Protein AF-A0A954LM70-F1 (afdb_monomer)

Radius of gyration: 15.92 Å; Cα contacts (8 Å, |Δi|>4): 6; chains: 1; bounding box: 29×27×39 Å

Mean predicted aligned error: 4.73 Å

Secondary structure (DSSP, 8-state):
---HHHHHHHHHHHHHHHHHT-THHHH--SHHHHHHHHHHHHHHHHHHHTT-

Solvent-accessible surface area (backbone atoms only — not comparable to full-atom values): 3167 Å² total; per-residue (Å²): 133,82,50,77,65,53,54,50,49,63,69,42,47,63,58,52,52,52,61,74,64,38,68,65,65,72,61,54,73,46,72,69,45,41,52,58,50,48,71,57,49,50,55,62,52,49,57,56,63,74,75,111

Sequence (52 aa):
MNGPIEQIHQRLKPLQSELLNHPIYAEINSLEKLHLFMQHHVFAVWDFMSLL

pLDDT: mean 92.18, std 8.82, range [53.94, 97.94]

Structure (mmCIF, N/CA/C/O backbone):
data_AF-A0A954LM70-F1
#
_entry.id   AF-A0A954LM70-F1
#
loop_
_atom_site.group_PDB
_atom_site.id
_atom_site.type_symbol
_atom_site.label_atom_id
_atom_site.label_alt_id
_atom_site.label_comp_id
_atom_site.label_asym_id
_atom_site.label_entity_id
_atom_site.label_seq_id
_atom_site.pdbx_PDB_ins_code
_atom_site.Cartn_x
_atom_site.Cartn_y
_atom_site.Cartn_z
_atom_site.occupancy
_atom_site.B_iso_or_equiv
_atom_site.auth_seq_id
_atom_site.auth_comp_id
_atom_site.auth_asym_id
_atom_site.auth_atom_id
_atom_site.pdbx_PDB_model_num
ATOM 1 N N . MET A 1 1 ? -15.874 -11.026 26.339 1.00 53.94 1 MET A N 1
ATOM 2 C CA . MET A 1 1 ? -16.465 -9.791 25.778 1.00 53.94 1 MET A CA 1
ATOM 3 C C . MET A 1 1 ? -15.363 -9.100 25.000 1.00 53.94 1 MET A C 1
ATOM 5 O O . MET A 1 1 ? -14.368 -8.748 25.617 1.00 53.94 1 MET A O 1
ATOM 9 N N . ASN A 1 2 ? -15.488 -8.985 23.678 1.00 62.91 2 ASN A N 1
ATOM 10 C CA . ASN A 1 2 ? -14.472 -8.319 22.857 1.00 62.91 2 ASN A CA 1
ATOM 11 C C . ASN A 1 2 ? -14.550 -6.811 23.120 1.00 62.91 2 ASN A C 1
ATOM 13 O O . ASN A 1 2 ? -15.645 -6.238 23.057 1.00 62.91 2 ASN A O 1
ATOM 17 N N . GLY A 1 3 ? -13.418 -6.189 23.452 1.00 89.81 3 GLY A N 1
ATOM 18 C CA . GLY A 1 3 ? -13.356 -4.757 23.746 1.00 89.81 3 GLY A CA 1
ATOM 19 C C . GLY A 1 3 ? -13.721 -3.895 22.526 1.00 89.81 3 GLY A C 1
ATOM 20 O O . GLY A 1 3 ? -13.678 -4.387 21.396 1.00 89.81 3 GLY A O 1
ATOM 21 N N . PRO A 1 4 ? -14.046 -2.602 22.712 1.00 90.81 4 PRO A N 1
ATOM 22 C CA . PRO A 1 4 ? -14.401 -1.693 21.613 1.00 90.81 4 PRO A CA 1
ATOM 23 C C . PRO A 1 4 ? -13.373 -1.680 20.471 1.00 90.81 4 PRO A C 1
ATOM 25 O O . PRO A 1 4 ? -13.733 -1.668 19.298 1.00 90.81 4 PRO A O 1
ATOM 28 N N . ILE A 1 5 ? -12.087 -1.766 20.816 1.00 94.12 5 ILE A N 1
ATOM 29 C CA . ILE A 1 5 ? -10.975 -1.824 19.860 1.00 94.12 5 ILE A CA 1
ATOM 30 C C . ILE A 1 5 ? -11.018 -3.106 19.022 1.00 94.12 5 ILE A C 1
ATOM 32 O O . ILE A 1 5 ? -10.852 -3.070 17.806 1.00 94.12 5 ILE A O 1
ATOM 36 N N . GLU A 1 6 ? -11.322 -4.242 19.639 1.00 93.06 6 GLU A N 1
ATOM 37 C CA . GLU A 1 6 ? -11.369 -5.529 18.949 1.00 93.06 6 GLU A CA 1
ATOM 38 C C . GLU A 1 6 ? -12.550 -5.623 17.975 1.00 93.06 6 GLU A C 1
ATOM 40 O O . GLU A 1 6 ? -12.421 -6.187 16.889 1.00 93.06 6 GLU A O 1
ATOM 45 N N . GLN A 1 7 ? -13.671 -4.974 18.296 1.00 94.12 7 GLN A N 1
ATOM 46 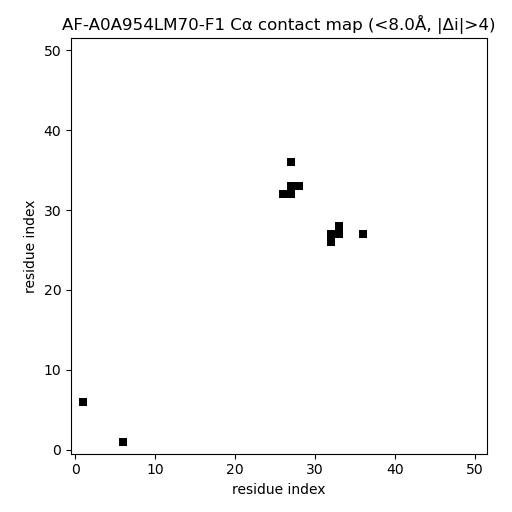C CA . GLN A 1 7 ? -14.795 -4.830 17.367 1.00 94.12 7 GLN A CA 1
ATOM 47 C C . GLN A 1 7 ? -14.424 -3.977 16.145 1.00 94.12 7 GLN A C 1
ATOM 49 O O . GLN A 1 7 ? -14.811 -4.304 15.022 1.00 94.12 7 GLN A O 1
ATOM 54 N N . ILE A 1 8 ? -13.645 -2.906 16.335 1.00 95.19 8 ILE A N 1
ATOM 55 C CA . ILE A 1 8 ? -13.134 -2.085 15.229 1.00 95.19 8 ILE A CA 1
ATOM 56 C C . ILE A 1 8 ? -12.198 -2.917 14.347 1.00 95.19 8 ILE A C 1
ATOM 58 O O . ILE A 1 8 ? -12.381 -2.944 13.132 1.00 95.19 8 ILE A O 1
ATOM 62 N N . HIS A 1 9 ? -11.262 -3.663 14.937 1.00 93.94 9 HIS A N 1
ATOM 63 C CA . HIS A 1 9 ? -10.371 -4.545 14.178 1.00 93.94 9 HIS A CA 1
ATOM 64 C C . HIS A 1 9 ? -11.137 -5.585 13.357 1.00 93.94 9 HIS A C 1
ATOM 66 O O . HIS A 1 9 ? -10.827 -5.784 12.183 1.00 93.94 9 HIS A O 1
ATOM 72 N N . GLN A 1 10 ? -12.170 -6.207 13.931 1.00 94.94 10 GLN A N 1
ATOM 73 C CA . GLN A 1 10 ? -13.006 -7.167 13.208 1.00 94.94 10 GLN A CA 1
ATOM 74 C C . GLN A 1 10 ? -13.704 -6.532 12.000 1.00 94.94 10 GLN A C 1
ATOM 76 O O . GLN A 1 10 ? -13.749 -7.143 10.933 1.00 94.94 10 GLN A O 1
ATOM 81 N N . ARG A 1 11 ? -14.189 -5.293 12.139 1.00 95.25 11 ARG A N 1
ATOM 82 C CA . ARG A 1 11 ? -14.825 -4.547 11.042 1.00 95.25 11 ARG A CA 1
ATOM 83 C C . ARG A 1 11 ? -13.835 -4.093 9.971 1.00 95.25 11 ARG A C 1
ATOM 85 O O . ARG A 1 11 ? -14.205 -4.033 8.805 1.00 95.25 11 ARG A O 1
ATOM 92 N N . LEU A 1 12 ? -12.595 -3.784 10.352 1.00 96.31 12 LEU A N 1
ATOM 93 C CA . LEU A 1 12 ? -11.548 -3.348 9.424 1.00 96.31 12 LEU A CA 1
ATOM 94 C C . LEU A 1 12 ? -10.873 -4.507 8.686 1.00 96.31 12 LEU A C 1
ATOM 96 O O . LEU A 1 12 ? -10.327 -4.292 7.610 1.00 96.31 12 LEU A O 1
ATOM 100 N N . LYS A 1 13 ? -10.918 -5.729 9.226 1.00 96.19 13 LYS A N 1
ATOM 101 C CA . LYS A 1 13 ? -10.270 -6.914 8.647 1.00 96.19 13 LYS A CA 1
ATOM 102 C C . LYS A 1 13 ? -10.528 -7.127 7.139 1.00 96.19 13 LYS A C 1
ATOM 104 O O . LYS A 1 13 ? -9.550 -7.357 6.430 1.00 96.19 13 LYS A O 1
ATOM 109 N N . PRO A 1 14 ? -11.768 -7.043 6.610 1.00 95.94 14 PRO A N 1
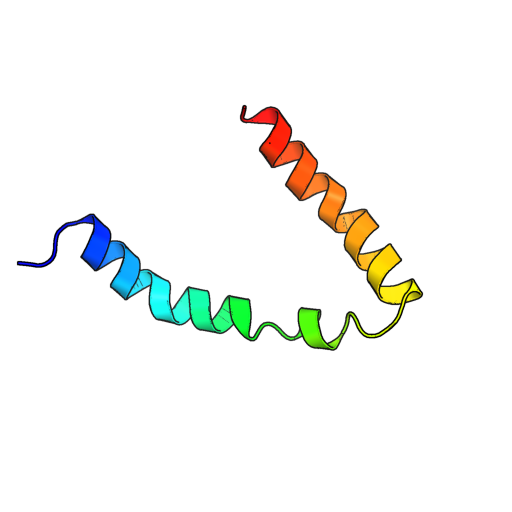ATOM 110 C CA . PRO A 1 14 ? -11.989 -7.164 5.165 1.00 95.94 14 PRO A CA 1
ATOM 111 C C . PRO A 1 14 ? -11.324 -6.032 4.369 1.00 95.94 14 PRO A C 1
ATOM 113 O O . PRO A 1 14 ? -10.632 -6.307 3.396 1.00 95.94 14 PRO A O 1
ATOM 116 N N . LEU A 1 15 ? -11.434 -4.783 4.831 1.00 96.56 15 LEU A N 1
ATOM 117 C CA . LEU A 1 15 ? -10.820 -3.620 4.177 1.00 96.56 15 LEU A CA 1
ATOM 118 C C . LEU A 1 15 ? -9.288 -3.701 4.182 1.00 96.56 15 LEU A C 1
ATOM 120 O O . LEU A 1 15 ? -8.637 -3.372 3.196 1.00 96.56 15 LEU A O 1
ATOM 124 N N . GLN A 1 16 ? -8.696 -4.188 5.275 1.00 95.06 16 GLN A N 1
ATOM 125 C CA . GLN A 1 16 ? -7.259 -4.454 5.335 1.00 95.06 16 GLN A CA 1
ATOM 126 C C . GLN A 1 16 ? -6.848 -5.506 4.304 1.00 95.06 16 GLN A C 1
ATOM 128 O O . GLN A 1 16 ? -5.834 -5.339 3.635 1.00 95.06 16 GLN A O 1
ATOM 133 N N . SER A 1 17 ? -7.644 -6.567 4.144 1.00 95.75 17 SER A N 1
ATOM 134 C CA . SER A 1 17 ? -7.398 -7.583 3.120 1.00 95.75 17 SER A CA 1
ATOM 135 C C . SER A 1 17 ? -7.467 -6.993 1.708 1.00 95.75 17 SER A C 1
ATOM 137 O O . SER A 1 17 ? -6.620 -7.313 0.880 1.00 95.75 17 SER A O 1
ATOM 139 N N . GLU A 1 18 ? -8.431 -6.121 1.420 1.00 95.75 18 GLU A N 1
ATOM 140 C CA . GLU A 1 18 ? -8.536 -5.448 0.117 1.00 95.75 18 GLU A CA 1
ATOM 141 C C . GLU A 1 18 ? -7.330 -4.545 -0.165 1.00 95.75 18 GLU A C 1
ATOM 143 O O . GLU A 1 18 ? -6.758 -4.607 -1.252 1.00 95.75 18 GLU A O 1
ATOM 148 N N . LEU A 1 19 ? -6.890 -3.767 0.829 1.00 94.31 19 LEU A N 1
ATOM 149 C CA . LEU A 1 19 ? -5.706 -2.916 0.711 1.00 94.31 19 LEU A CA 1
ATOM 150 C C . LEU A 1 19 ? -4.438 -3.733 0.450 1.00 94.31 19 LEU A C 1
ATOM 152 O O . LEU A 1 19 ? -3.668 -3.391 -0.441 1.00 94.31 19 LEU A O 1
ATOM 156 N N . LEU A 1 20 ? -4.230 -4.829 1.186 1.00 92.62 20 LEU A N 1
ATOM 157 C CA . LEU A 1 20 ? -3.047 -5.682 1.025 1.00 92.62 20 LEU A CA 1
ATOM 158 C C . LEU A 1 20 ? -2.995 -6.379 -0.339 1.00 92.62 20 LEU A C 1
ATOM 160 O O . LEU A 1 20 ? -1.910 -6.629 -0.855 1.00 92.62 20 LEU A O 1
ATOM 164 N N . ASN A 1 21 ? -4.154 -6.670 -0.931 1.00 95.25 21 ASN A N 1
ATOM 165 C CA . ASN A 1 21 ? -4.256 -7.289 -2.253 1.00 95.25 21 ASN A CA 1
ATOM 166 C C . ASN A 1 21 ? -4.459 -6.261 -3.378 1.00 95.25 21 ASN A C 1
ATOM 168 O O . ASN A 1 21 ? -4.851 -6.628 -4.487 1.00 95.25 21 ASN A O 1
ATOM 172 N N . HIS A 1 22 ? -4.223 -4.972 -3.114 1.00 95.88 22 HIS A N 1
ATOM 173 C CA . HIS A 1 22 ? -4.475 -3.933 -4.100 1.00 95.88 22 HIS A CA 1
ATOM 174 C C . HIS A 1 22 ? -3.558 -4.097 -5.335 1.00 95.88 22 HIS A C 1
ATOM 176 O O . HIS A 1 22 ? -2.338 -4.226 -5.177 1.00 95.88 22 HIS A O 1
ATOM 182 N N . PRO A 1 23 ? -4.090 -4.017 -6.575 1.00 94.81 23 PRO A N 1
ATOM 183 C CA . PRO A 1 23 ? -3.324 -4.274 -7.803 1.00 94.81 23 PRO A CA 1
ATOM 184 C C . PRO A 1 23 ? -2.082 -3.396 -7.993 1.00 94.81 23 PRO A C 1
ATOM 186 O O . PRO A 1 23 ? -1.138 -3.797 -8.668 1.00 94.81 23 PRO A O 1
ATOM 189 N N . ILE A 1 24 ? -2.052 -2.212 -7.370 1.00 92.94 24 ILE A N 1
ATOM 190 C CA . ILE A 1 24 ? -0.920 -1.276 -7.455 1.00 92.94 24 ILE A CA 1
ATOM 191 C C . ILE A 1 24 ? 0.416 -1.922 -7.078 1.00 92.94 24 ILE A C 1
ATOM 193 O O . ILE A 1 24 ? 1.434 -1.596 -7.677 1.00 92.94 24 ILE A O 1
ATOM 197 N N . TYR A 1 25 ? 0.423 -2.867 -6.133 1.00 92.00 25 TYR A N 1
ATOM 198 C CA . TYR A 1 25 ? 1.655 -3.533 -5.721 1.00 92.00 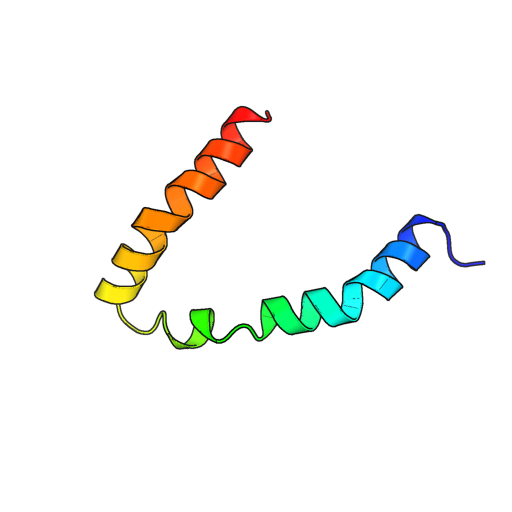25 TYR A CA 1
ATOM 199 C C . TYR A 1 25 ? 2.225 -4.428 -6.824 1.00 92.00 25 TYR A C 1
ATOM 201 O O . TYR A 1 25 ? 3.440 -4.496 -6.978 1.00 92.00 25 TYR A O 1
ATOM 209 N N . ALA A 1 26 ? 1.367 -5.061 -7.630 1.00 93.56 26 ALA A N 1
ATOM 210 C CA . ALA A 1 26 ? 1.797 -5.832 -8.796 1.00 93.56 26 ALA A CA 1
ATOM 211 C C . ALA A 1 26 ? 2.270 -4.928 -9.949 1.00 93.56 26 ALA A C 1
ATOM 213 O O . ALA A 1 26 ? 3.110 -5.330 -10.759 1.00 93.56 26 ALA A O 1
ATOM 214 N N . GLU A 1 27 ? 1.755 -3.697 -10.012 1.00 94.19 27 GLU A N 1
ATOM 215 C CA . GLU A 1 27 ? 2.168 -2.712 -11.006 1.00 94.19 27 GLU A CA 1
ATOM 216 C C . GLU A 1 27 ? 3.536 -2.099 -10.714 1.00 94.19 27 GLU A C 1
ATOM 218 O O . GLU A 1 27 ? 4.227 -1.731 -11.658 1.00 94.19 27 GLU A O 1
ATOM 223 N N . ILE A 1 28 ? 3.989 -2.034 -9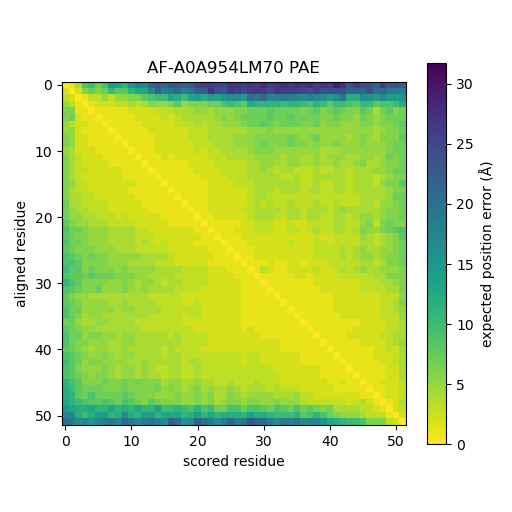.458 1.00 95.44 28 ILE A N 1
ATOM 224 C CA . ILE A 1 28 ? 5.336 -1.549 -9.103 1.00 95.44 28 ILE A CA 1
ATOM 225 C C . ILE A 1 28 ? 6.368 -2.658 -9.378 1.00 95.44 28 ILE A C 1
ATOM 227 O O . ILE A 1 28 ? 6.920 -3.281 -8.477 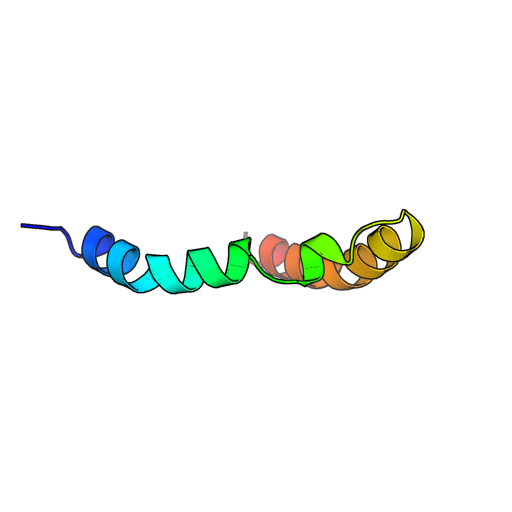1.00 95.44 28 ILE A O 1
ATOM 231 N N . ASN A 1 29 ? 6.604 -2.931 -10.661 1.00 96.25 29 ASN A N 1
ATOM 232 C CA . ASN A 1 29 ? 7.434 -4.042 -11.137 1.00 96.25 29 ASN A CA 1
ATOM 233 C C . ASN A 1 29 ? 8.690 -3.613 -11.912 1.00 96.25 29 ASN A C 1
ATOM 235 O O . ASN A 1 29 ? 9.413 -4.460 -12.434 1.00 96.25 29 ASN A O 1
ATOM 239 N N . SER A 1 30 ? 8.977 -2.312 -11.966 1.00 97.81 30 SER A N 1
ATOM 240 C CA . SER A 1 30 ? 10.212 -1.768 -12.532 1.00 97.81 30 SER A CA 1
ATOM 241 C C . SER A 1 30 ? 10.681 -0.547 -11.744 1.00 97.81 30 SER A C 1
ATOM 243 O O . SER A 1 30 ? 9.915 0.050 -10.980 1.00 97.81 30 SER A O 1
ATOM 245 N N . LEU A 1 31 ? 11.941 -0.157 -11.942 1.00 97.50 31 LEU A N 1
ATOM 246 C CA . LEU A 1 31 ? 12.512 1.022 -11.294 1.00 97.50 31 LEU A CA 1
ATOM 247 C C . LEU A 1 31 ? 11.796 2.308 -11.731 1.00 97.50 31 LEU A C 1
ATOM 249 O O . LEU A 1 31 ? 11.531 3.184 -10.914 1.00 97.50 31 LEU A O 1
ATOM 253 N N . GLU A 1 32 ? 11.427 2.404 -13.006 1.00 97.94 32 GLU A N 1
ATOM 254 C CA . GLU A 1 32 ? 10.698 3.544 -13.565 1.00 97.94 32 GLU A CA 1
ATOM 255 C C . GLU A 1 32 ? 9.320 3.685 -12.913 1.00 97.94 32 GLU A C 1
ATOM 257 O O . GLU A 1 32 ? 8.934 4.779 -12.496 1.00 97.94 32 GLU A O 1
ATOM 262 N N . LYS A 1 33 ? 8.594 2.570 -12.764 1.00 97.00 33 LYS A N 1
ATOM 263 C CA . LYS A 1 33 ? 7.286 2.564 -12.102 1.00 97.00 33 LYS A CA 1
ATOM 264 C C . LYS A 1 33 ? 7.397 2.850 -10.604 1.00 97.00 33 LYS A C 1
ATOM 266 O O . LYS A 1 33 ? 6.543 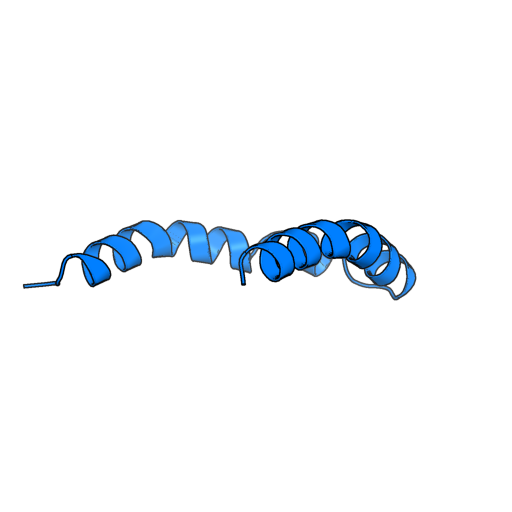3.546 -10.060 1.00 97.00 33 LYS A O 1
ATOM 271 N N . LEU A 1 34 ? 8.460 2.379 -9.949 1.00 96.25 34 LEU A N 1
ATOM 272 C CA . LEU A 1 34 ? 8.748 2.730 -8.558 1.00 96.25 34 LEU A CA 1
ATOM 273 C C . LEU A 1 34 ? 9.002 4.234 -8.403 1.00 96.25 34 LEU A C 1
ATOM 275 O O . LEU A 1 34 ? 8.416 4.856 -7.522 1.00 96.25 34 LEU A O 1
ATOM 279 N N . HIS A 1 35 ? 9.822 4.839 -9.266 1.00 97.25 35 HIS A N 1
ATOM 280 C CA . HIS A 1 35 ? 10.051 6.284 -9.234 1.00 97.25 35 HIS A CA 1
ATOM 281 C C . HIS A 1 35 ? 8.749 7.070 -9.416 1.00 97.25 35 HIS A C 1
ATOM 283 O O . HIS A 1 35 ? 8.488 7.997 -8.649 1.00 97.25 35 HIS A O 1
ATOM 289 N N . LEU A 1 36 ? 7.903 6.664 -10.369 1.00 96.25 36 LEU A N 1
ATOM 290 C CA . LEU A 1 36 ? 6.591 7.278 -10.579 1.00 96.25 36 LEU A CA 1
ATOM 291 C C . LEU A 1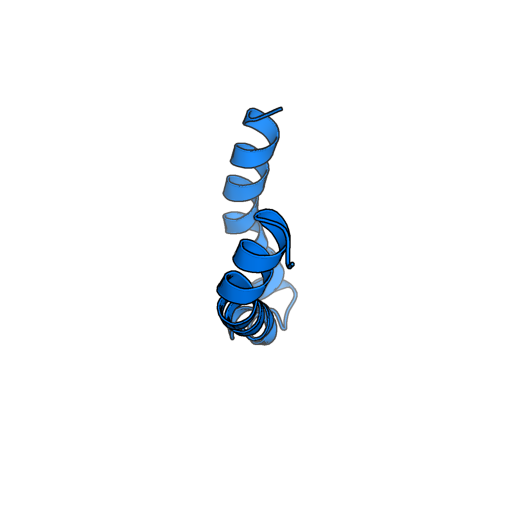 36 ? 5.687 7.151 -9.342 1.00 96.25 36 LEU A C 1
ATOM 293 O O . LEU A 1 36 ? 5.034 8.118 -8.949 1.00 96.25 36 LEU A O 1
ATOM 297 N N . PHE A 1 37 ? 5.659 5.983 -8.699 1.00 96.31 37 PHE A N 1
ATOM 298 C CA . PHE A 1 37 ? 4.906 5.786 -7.460 1.00 96.31 37 PHE A CA 1
ATOM 299 C C . PHE A 1 37 ? 5.406 6.714 -6.343 1.00 96.31 37 PHE A C 1
ATOM 301 O O . PHE A 1 37 ? 4.611 7.403 -5.702 1.00 96.31 37 PHE A O 1
ATOM 308 N N . MET A 1 38 ? 6.725 6.796 -6.148 1.00 95.75 38 MET A N 1
ATOM 309 C CA . MET A 1 38 ? 7.333 7.605 -5.089 1.00 95.75 38 MET A CA 1
ATOM 310 C C . MET A 1 38 ? 7.081 9.110 -5.253 1.00 95.75 38 MET A C 1
ATOM 312 O O . MET A 1 38 ? 6.910 9.806 -4.251 1.00 95.75 38 MET A O 1
ATOM 316 N N . GLN A 1 39 ? 6.981 9.606 -6.492 1.00 96.62 39 GLN A N 1
ATOM 317 C CA . GLN A 1 39 ? 6.605 10.999 -6.778 1.00 96.62 39 GLN A CA 1
ATOM 318 C C . GLN A 1 39 ? 5.226 11.374 -6.224 1.00 96.62 39 GLN A C 1
ATOM 320 O O . GLN A 1 39 ? 5.010 12.526 -5.864 1.00 96.62 39 GLN A O 1
ATOM 325 N N . HIS A 1 40 ? 4.302 10.416 -6.135 1.00 95.31 40 HIS A N 1
ATOM 326 C CA . HIS A 1 40 ? 2.985 10.627 -5.534 1.00 95.31 40 HIS A CA 1
ATOM 327 C C . HIS A 1 40 ? 3.008 10.316 -4.034 1.00 95.31 40 HIS A C 1
ATOM 329 O O . HIS A 1 40 ? 2.397 11.023 -3.235 1.00 95.31 40 HIS A O 1
ATOM 335 N N . HIS A 1 41 ? 3.751 9.279 -3.637 1.00 94.50 41 HIS A N 1
ATOM 336 C CA . HIS A 1 41 ? 3.854 8.843 -2.246 1.00 94.50 41 HIS A CA 1
ATOM 337 C C . HIS A 1 41 ? 4.400 9.935 -1.310 1.00 94.50 41 HIS A C 1
ATOM 339 O O . HIS A 1 41 ? 3.988 10.008 -0.153 1.00 94.50 41 HIS A O 1
ATOM 345 N N . VAL A 1 42 ? 5.281 10.813 -1.808 1.00 95.12 42 VAL A N 1
ATOM 346 C CA . VAL A 1 42 ? 5.892 11.890 -1.011 1.00 95.12 42 VAL A CA 1
ATOM 347 C C . VAL A 1 42 ? 4.865 12.823 -0.361 1.00 95.12 42 VAL A C 1
ATOM 349 O O . VAL A 1 42 ? 5.089 13.259 0.764 1.00 95.12 42 VAL A O 1
ATOM 352 N N . PHE A 1 43 ? 3.725 13.085 -1.010 1.00 94.38 43 PHE A N 1
ATOM 353 C CA . PHE A 1 43 ? 2.687 13.958 -0.455 1.00 94.38 43 PHE A CA 1
ATOM 354 C C . PHE A 1 43 ? 2.022 13.332 0.769 1.00 94.38 43 PHE A C 1
ATOM 356 O O . PHE A 1 43 ? 1.899 13.986 1.797 1.00 94.38 43 PHE A O 1
ATOM 363 N N . ALA A 1 44 ? 1.690 12.039 0.702 1.00 93.12 44 ALA A N 1
ATOM 364 C CA . ALA A 1 44 ? 1.130 11.323 1.844 1.00 93.12 44 ALA A CA 1
ATOM 365 C C . ALA A 1 44 ? 2.112 11.301 3.027 1.00 93.12 44 ALA A C 1
ATOM 367 O O . ALA A 1 44 ? 1.715 11.530 4.166 1.00 93.12 44 ALA A O 1
ATOM 368 N N . VAL A 1 45 ? 3.405 11.066 2.767 1.00 93.88 45 VAL A N 1
ATOM 369 C CA . VAL A 1 45 ? 4.441 11.095 3.815 1.00 93.88 45 VAL A CA 1
ATOM 370 C C . 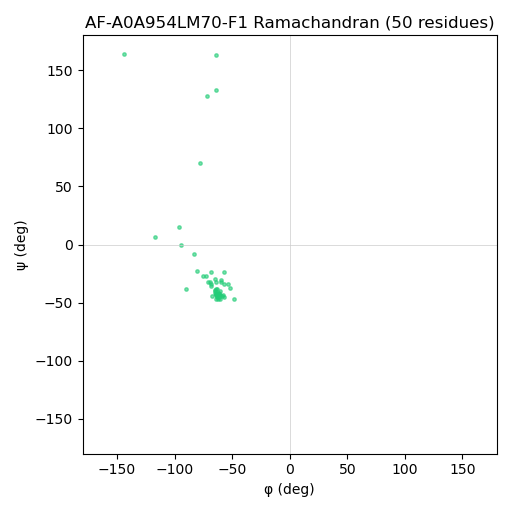VAL A 1 45 ? 4.583 12.491 4.417 1.00 93.88 45 VAL A C 1
ATOM 372 O O . VAL A 1 45 ? 4.698 12.616 5.634 1.00 93.88 45 VAL A O 1
ATOM 375 N N . TRP A 1 46 ? 4.562 13.539 3.595 1.00 93.69 46 TRP A N 1
ATOM 376 C CA . TRP A 1 46 ? 4.646 14.914 4.077 1.00 93.69 46 TRP A CA 1
ATOM 377 C C . TRP A 1 46 ? 3.435 15.298 4.941 1.00 93.69 46 TRP A C 1
ATOM 379 O O . TRP A 1 46 ? 3.623 15.868 6.020 1.00 93.69 46 TRP A O 1
ATOM 389 N N . ASP A 1 47 ? 2.221 14.913 4.542 1.00 92.88 47 ASP A N 1
ATOM 390 C CA . ASP A 1 47 ? 1.019 15.102 5.360 1.00 92.88 47 ASP A CA 1
ATOM 391 C C . ASP A 1 47 ? 1.176 14.427 6.732 1.00 92.88 47 ASP A C 1
ATOM 393 O O . ASP A 1 47 ? 0.925 15.056 7.758 1.00 92.88 47 ASP A O 1
ATOM 397 N N . PHE A 1 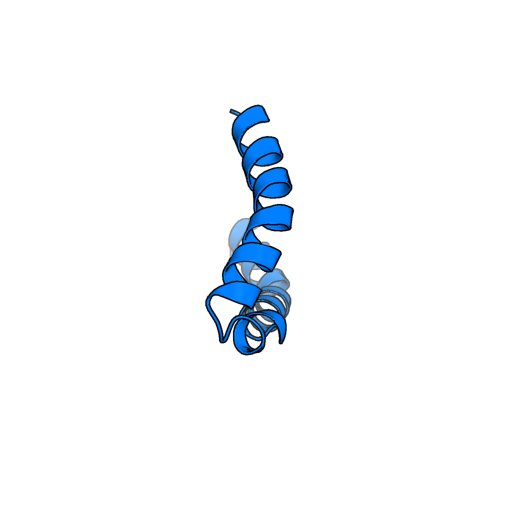48 ? 1.687 13.190 6.785 1.00 90.94 48 PHE A N 1
ATOM 398 C CA . PHE A 1 48 ? 1.952 12.506 8.058 1.00 90.94 48 PHE A CA 1
ATOM 399 C C . PHE A 1 48 ? 3.035 13.186 8.904 1.00 90.94 48 PHE A C 1
ATOM 401 O O . PHE A 1 48 ? 2.877 13.281 10.119 1.00 90.94 48 PHE A O 1
ATOM 408 N N . MET A 1 49 ? 4.116 13.676 8.290 1.00 89.06 49 MET A N 1
ATOM 409 C CA . MET A 1 49 ? 5.190 14.380 9.008 1.00 89.06 49 MET A CA 1
ATOM 410 C C . MET A 1 49 ? 4.739 15.733 9.566 1.00 89.06 49 MET A C 1
ATOM 412 O O . MET A 1 49 ? 5.320 16.210 10.532 1.00 89.06 49 MET A O 1
ATOM 416 N N . SER A 1 50 ? 3.705 16.338 8.980 1.00 85.56 50 SER A N 1
ATOM 417 C CA . SER A 1 50 ? 3.139 17.609 9.450 1.00 85.56 50 SER A CA 1
ATOM 418 C C . SER A 1 50 ? 2.134 17.435 10.600 1.00 85.56 50 SER A C 1
ATOM 420 O O . SER A 1 50 ? 1.691 18.426 11.174 1.00 85.56 50 SER A O 1
ATOM 422 N N . LEU A 1 51 ? 1.754 16.192 10.926 1.00 79.62 51 LEU A N 1
ATOM 423 C CA . LEU A 1 51 ? 0.852 15.839 12.032 1.00 79.62 51 LEU A CA 1
ATOM 424 C C . LEU A 1 51 ? 1.592 15.479 13.337 1.00 79.62 51 LEU A C 1
ATOM 426 O O . LEU A 1 51 ? 0.935 15.149 14.328 1.00 79.62 51 LEU A O 1
ATOM 430 N N . LEU A 1 52 ? 2.928 15.511 13.326 1.00 59.91 52 LEU A N 1
ATOM 431 C CA . LEU A 1 52 ? 3.814 15.293 14.478 1.00 59.91 52 LEU A CA 1
ATOM 432 C C . LEU A 1 52 ? 4.257 16.628 15.086 1.00 59.91 52 LEU A C 1
ATOM 434 O O . LEU A 1 52 ? 4.377 16.672 16.331 1.00 59.91 52 LEU A O 1
#

Nearest PDB structures (foldseek):
  5an6-assembly1_C  TM=4.670E-01  e=6.742E+00  Thermotoga maritima MSB8

Foldseek 3Di:
DQDPVRVVCVVCVVVVVCVVPPCLVVVCPDPVSVVVVVVVVVVVVVVVVVVD